Protein AF-Q8ZNJ4-F1 (afdb_monomer_lite)

pLDDT: mean 70.8, std 15.27, range [36.53, 91.25]

InterPro domains:
  IPR010391 DNA damage-inducible protein DinI-like [PF06183] (33-93)
  IPR010391 DNA damage-inducible protein DinI-like [PTHR36572] (20-96)
  IPR036687 DinI-like superfamily [G3DSA:3.30.910.10] (27-96)
  IPR036687 DinI-like superfamily [SSF54857] (25-95)

Radius of gyration: 13.32 Å; chains: 1; bounding box: 34×30×33 Å

Secondary structure (DSSP, 8-state):
---S-S-SSSS-EEEEE--S--TTS--GGGSTTHHHHHHHHHHHHHHTT-TT-EEEE---SSS-EEEE-S-HHHHHHHHHHHHHHHHTHHHH----

Organism: Salmonella typhimurium (strain LT2 / SGSC1412 / ATCC 700720) (NCBI:txid99287)

Foldseek 3Di:
DPDDDCDDDPAKAKEKADDDDDPPQDRCVPAVCLLVLCQVLLLVLLCVVRVRYNYHYDYDPDDIDIDIPDDPVSVVVSVVSVVVCVVCCVVRVDRD

Sequence (96 aa):
MLDKPLCGDGLPAIRFLLYRSIPGYFNIDGLPGAKDIILGELTKRVHRIFPDADVRVKPMMTLPAINTDASKHEKEQISRTVQEMFEEAEFWLVSE

Structure (mmCIF, N/CA/C/O backbone):
data_AF-Q8ZNJ4-F1
#
_entry.id   AF-Q8ZNJ4-F1
#
loop_
_atom_site.group_PDB
_atom_site.id
_atom_site.type_symbol
_atom_site.label_atom_id
_atom_site.label_alt_id
_atom_site.label_comp_id
_atom_site.label_asym_id
_atom_site.label_entity_id
_atom_site.label_seq_id
_atom_site.pdbx_PDB_ins_code
_atom_site.Cartn_x
_atom_site.Cartn_y
_atom_site.Cartn_z
_atom_site.occupancy
_atom_site.B_iso_or_equiv
_atom_site.auth_seq_id
_atom_site.auth_comp_id
_atom_site.auth_asym_id
_atom_site.auth_atom_id
_atom_site.pdbx_PDB_model_num
ATOM 1 N N . MET A 1 1 ? -8.618 22.606 -10.952 1.00 39.34 1 MET A N 1
ATOM 2 C CA . MET A 1 1 ? -8.341 21.981 -9.629 1.00 39.34 1 MET A CA 1
ATOM 3 C C . MET A 1 1 ? -7.807 20.557 -9.824 1.00 39.34 1 MET A C 1
ATOM 5 O O . MET A 1 1 ? -8.253 19.600 -9.192 1.00 39.34 1 MET A O 1
ATOM 9 N N . LEU A 1 2 ? -6.826 20.437 -10.718 1.00 42.56 2 LEU A N 1
ATOM 10 C CA . LEU A 1 2 ? -6.053 19.235 -11.045 1.00 42.56 2 LEU A CA 1
ATOM 11 C C . LEU A 1 2 ? -4.556 19.594 -11.158 1.00 42.56 2 LEU A C 1
ATOM 13 O O . LEU A 1 2 ? -3.780 18.877 -11.765 1.00 42.56 2 LEU A O 1
ATOM 17 N N . ASP A 1 3 ? -4.147 20.698 -10.531 1.00 47.56 3 ASP A N 1
ATOM 18 C CA . ASP A 1 3 ? -2.981 21.474 -10.963 1.00 47.56 3 ASP A CA 1
ATOM 19 C C . ASP A 1 3 ? -1.854 21.476 -9.922 1.00 47.56 3 ASP A C 1
ATOM 21 O O . ASP A 1 3 ? -1.220 22.500 -9.686 1.00 47.56 3 ASP A O 1
ATOM 25 N N . LYS A 1 4 ? -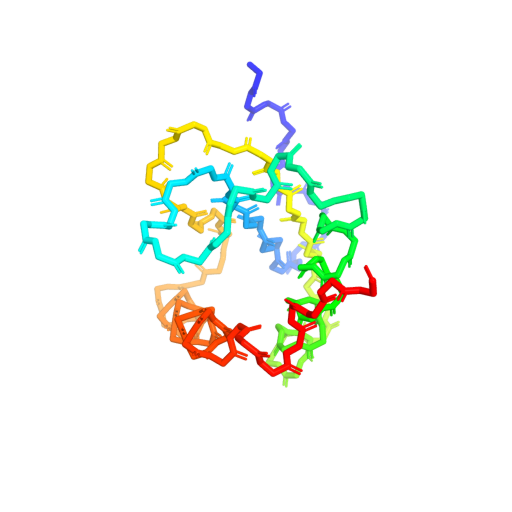1.614 20.344 -9.245 1.00 52.81 4 LYS A N 1
ATOM 26 C CA . LYS A 1 4 ? -0.295 20.140 -8.633 1.00 52.81 4 LYS A CA 1
ATOM 27 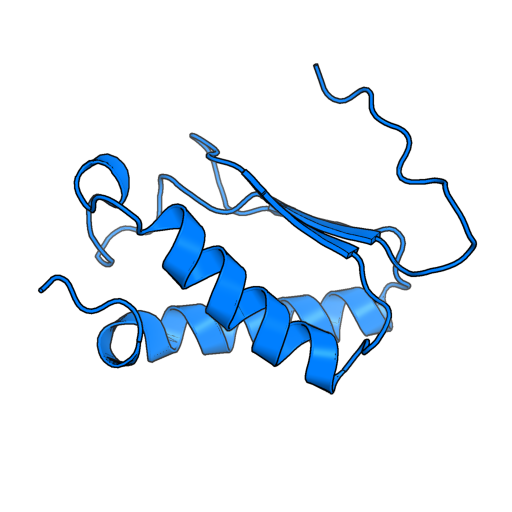C C . LYS A 1 4 ? 0.513 19.249 -9.569 1.00 52.81 4 LYS A C 1
ATOM 29 O O . LYS A 1 4 ? 0.033 18.149 -9.855 1.00 52.81 4 LYS A O 1
ATOM 34 N N . PRO A 1 5 ? 1.670 19.720 -10.067 1.00 48.28 5 PRO A N 1
ATOM 35 C CA . PRO A 1 5 ? 2.508 18.917 -10.941 1.00 48.28 5 PRO A CA 1
ATOM 36 C C . PRO A 1 5 ? 2.861 17.608 -10.230 1.00 48.28 5 PRO A C 1
ATOM 38 O O . PRO A 1 5 ? 3.188 17.617 -9.044 1.00 48.28 5 PRO A O 1
ATOM 41 N N . LEU A 1 6 ? 2.806 16.495 -10.964 1.00 51.62 6 LEU A N 1
ATOM 42 C CA . LEU A 1 6 ? 3.311 15.177 -10.546 1.00 51.62 6 LEU A CA 1
ATOM 43 C C . LEU A 1 6 ? 4.852 15.152 -10.466 1.00 51.62 6 LEU A C 1
ATOM 45 O O . LEU A 1 6 ? 5.463 14.100 -10.499 1.00 51.62 6 LEU A O 1
ATOM 49 N N . CYS A 1 7 ? 5.491 16.320 -10.412 1.00 36.53 7 CYS A N 1
ATOM 50 C CA . CYS A 1 7 ? 6.911 16.492 -10.651 1.00 36.53 7 CYS A CA 1
ATOM 51 C C . CYS A 1 7 ? 7.553 17.089 -9.399 1.00 36.53 7 CYS A C 1
ATOM 53 O O . CYS A 1 7 ? 7.352 18.269 -9.102 1.00 36.53 7 CYS A O 1
ATOM 55 N N . GLY A 1 8 ? 8.264 16.238 -8.662 1.00 40.28 8 GLY A N 1
ATOM 56 C CA . GLY A 1 8 ? 9.188 16.619 -7.599 1.00 40.28 8 GLY A CA 1
ATOM 57 C C . GLY A 1 8 ? 10.590 16.116 -7.907 1.00 40.28 8 GLY A C 1
ATOM 58 O O . GLY A 1 8 ? 11.477 16.925 -8.131 1.00 40.28 8 GLY A O 1
ATOM 59 N N . ASP A 1 9 ? 10.791 14.793 -7.978 1.00 49.59 9 ASP A N 1
ATOM 60 C CA . ASP A 1 9 ? 12.140 14.260 -7.710 1.00 49.59 9 ASP A CA 1
ATOM 61 C C . ASP A 1 9 ? 12.536 13.019 -8.546 1.00 49.59 9 ASP A C 1
ATOM 63 O O . ASP A 1 9 ? 13.510 12.344 -8.227 1.00 49.59 9 ASP A O 1
ATOM 67 N N . GLY A 1 10 ? 11.803 12.679 -9.616 1.00 50.44 10 GLY A N 1
ATOM 68 C CA . GLY A 1 10 ? 12.042 11.439 -10.383 1.00 50.44 10 GLY A CA 1
ATOM 69 C C . GLY A 1 10 ? 11.558 10.158 -9.685 1.00 50.44 10 GLY A C 1
ATOM 70 O O . GLY A 1 10 ? 11.857 9.057 -10.139 1.00 50.44 10 GLY A O 1
ATOM 71 N N . LEU A 1 11 ? 10.802 10.308 -8.596 1.00 50.72 11 LEU A N 1
ATOM 72 C CA . LEU A 1 11 ? 10.127 9.234 -7.873 1.00 50.72 11 LEU A CA 1
ATOM 73 C C . LEU A 1 11 ? 8.695 9.063 -8.400 1.00 50.72 11 LEU A C 1
ATOM 75 O O . LEU A 1 11 ? 8.033 10.079 -8.616 1.00 50.72 11 LEU A O 1
ATOM 79 N N . PRO A 1 12 ? 8.191 7.824 -8.565 1.00 57.81 12 PRO A N 1
ATOM 80 C CA . PRO A 1 12 ? 6.841 7.597 -9.058 1.00 57.81 12 PRO A CA 1
ATOM 81 C C . PRO A 1 12 ? 5.812 8.134 -8.053 1.00 57.81 12 PRO A C 1
ATOM 83 O O . PRO A 1 12 ? 5.607 7.576 -6.972 1.00 57.81 12 PRO A O 1
ATOM 86 N N . ALA A 1 13 ? 5.139 9.224 -8.406 1.00 60.34 13 ALA A N 1
ATOM 87 C CA . ALA A 1 13 ? 4.007 9.739 -7.655 1.00 60.34 13 ALA A CA 1
ATOM 88 C C . ALA A 1 13 ? 2.761 8.922 -8.023 1.00 60.34 13 ALA A C 1
ATOM 90 O O . ALA A 1 13 ? 2.181 9.062 -9.105 1.00 60.34 13 ALA A O 1
ATOM 91 N N . ILE A 1 14 ? 2.309 8.062 -7.109 1.00 64.62 14 ILE A N 1
ATOM 92 C CA . ILE A 1 14 ? 1.131 7.222 -7.330 1.00 64.62 14 ILE A CA 1
ATOM 93 C C . ILE A 1 14 ? -0.061 7.859 -6.621 1.00 64.62 14 ILE A C 1
ATOM 95 O O . ILE A 1 14 ? -0.360 7.635 -5.446 1.00 64.62 14 ILE A O 1
ATOM 99 N N . ARG A 1 15 ? -0.794 8.677 -7.374 1.00 63.66 15 ARG A N 1
ATOM 100 C CA . ARG A 1 15 ? -2.014 9.315 -6.899 1.00 63.66 15 ARG A CA 1
ATOM 101 C C . ARG A 1 15 ? -3.221 8.446 -7.206 1.00 63.66 15 ARG A C 1
ATOM 103 O O . ARG A 1 15 ? -3.749 8.410 -8.320 1.00 63.66 15 ARG A O 1
ATOM 110 N N . PHE A 1 16 ? -3.746 7.838 -6.161 1.00 65.06 16 PHE A N 1
ATOM 111 C CA . PHE A 1 16 ? -4.999 7.123 -6.222 1.00 65.06 16 PHE A CA 1
ATOM 112 C C . PHE A 1 16 ? -6.166 8.071 -6.035 1.00 65.06 16 PHE A C 1
ATOM 114 O O . PHE A 1 16 ? -6.318 8.775 -5.036 1.00 65.06 16 PHE A O 1
ATOM 121 N N . LEU A 1 17 ? -7.027 8.096 -7.035 1.00 59.12 17 LEU A N 1
ATOM 122 C CA . LEU A 1 17 ? -8.312 8.740 -6.933 1.00 59.12 17 LEU A CA 1
ATOM 123 C C . LEU A 1 17 ? -9.346 7.636 -6.717 1.00 59.12 17 LEU A C 1
ATOM 125 O O . LEU A 1 17 ? -9.929 7.081 -7.645 1.00 59.12 17 LEU A O 1
ATOM 129 N N . LEU A 1 18 ? -9.500 7.280 -5.454 1.00 62.22 18 LEU A N 1
ATOM 130 C CA . LEU A 1 18 ? -10.433 6.279 -4.965 1.00 62.22 18 LEU A CA 1
ATOM 131 C C . LEU A 1 18 ? -11.388 7.035 -4.061 1.00 62.22 18 LEU A C 1
ATOM 133 O O . LEU A 1 18 ? -10.852 7.782 -3.242 1.00 62.22 18 LEU A O 1
ATOM 137 N N . TYR A 1 19 ? -12.716 6.844 -4.218 1.00 54.84 19 TYR A N 1
ATOM 138 C CA . TYR A 1 19 ? -13.766 6.9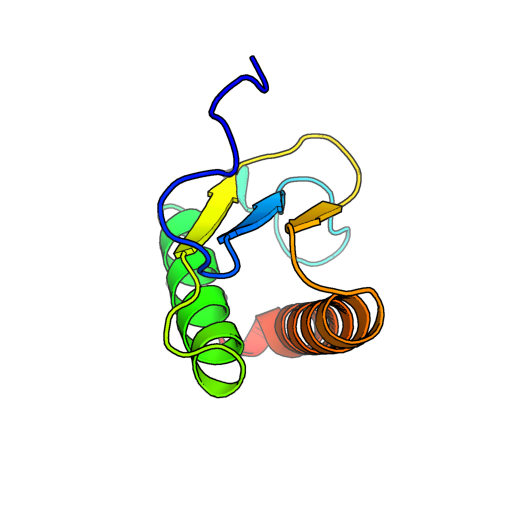61 -3.173 1.00 54.84 19 TYR A CA 1
ATOM 139 C C . TYR A 1 19 ? -15.055 7.651 -3.656 1.00 54.84 19 TYR A C 1
ATOM 141 O O . TYR A 1 19 ? -15.092 8.875 -3.665 1.00 54.84 19 TYR A O 1
ATOM 149 N N . ARG A 1 20 ? -16.088 6.864 -4.021 1.00 51.69 20 ARG A N 1
ATOM 150 C CA . ARG A 1 20 ? -17.542 7.100 -3.768 1.00 51.69 20 ARG A CA 1
ATOM 151 C C . ARG A 1 20 ? -18.448 6.001 -4.360 1.00 51.69 20 ARG A C 1
ATOM 153 O O . ARG A 1 20 ? -19.575 5.859 -3.908 1.00 51.69 20 ARG A O 1
ATOM 160 N N . SER A 1 21 ? -17.979 5.216 -5.334 1.00 48.97 21 SER A N 1
ATOM 161 C CA . SER A 1 21 ? -18.885 4.389 -6.157 1.00 48.97 21 SER A CA 1
ATOM 162 C C . SER A 1 21 ? -18.578 2.889 -6.196 1.00 48.97 21 SER A C 1
ATOM 164 O O . SER A 1 21 ? -18.853 2.281 -7.222 1.00 48.97 21 SER A O 1
ATOM 166 N N . ILE A 1 22 ? -18.029 2.271 -5.139 1.00 52.44 22 ILE A N 1
ATOM 167 C CA . ILE A 1 22 ? -17.974 0.796 -5.079 1.00 52.44 22 ILE A CA 1
ATOM 168 C C . ILE A 1 22 ? -19.341 0.289 -4.582 1.00 52.44 22 ILE A C 1
ATOM 170 O O . ILE A 1 22 ? -19.636 0.419 -3.392 1.00 52.44 22 ILE A O 1
ATOM 174 N N . PRO A 1 23 ? -20.218 -0.254 -5.450 1.00 46.66 23 PRO A N 1
ATOM 175 C CA . PRO A 1 23 ? -21.516 -0.762 -5.026 1.00 46.66 23 PRO A CA 1
ATOM 176 C C . PRO A 1 23 ? -21.284 -2.067 -4.255 1.00 46.66 23 PRO A C 1
ATOM 178 O O . PRO A 1 23 ? -20.678 -2.990 -4.790 1.00 46.66 23 PRO A O 1
ATOM 181 N N . GLY A 1 24 ? -21.733 -2.140 -3.001 1.00 53.22 24 GLY A N 1
ATOM 182 C CA . GLY A 1 24 ? -21.566 -3.319 -2.135 1.00 53.22 24 GLY A CA 1
ATOM 183 C C . GLY A 1 24 ? -20.480 -3.194 -1.062 1.00 53.22 24 GLY A C 1
ATOM 184 O O . GLY A 1 24 ? -20.546 -3.907 -0.069 1.00 53.22 24 GLY A O 1
ATOM 185 N N . TYR A 1 25 ? -19.560 -2.233 -1.181 1.00 52.53 25 TYR A N 1
ATOM 186 C CA . TYR A 1 25 ? -18.527 -1.969 -0.174 1.00 52.53 25 TYR A CA 1
ATOM 187 C C . TYR A 1 25 ? -18.741 -0.579 0.409 1.00 52.53 25 TYR A C 1
ATOM 189 O O . TYR A 1 25 ? -18.149 0.372 -0.080 1.00 52.53 25 TYR A O 1
ATOM 197 N N . PHE A 1 26 ? -19.653 -0.513 1.387 1.00 46.88 26 PHE A N 1
ATOM 198 C CA . PHE A 1 26 ? -20.034 0.603 2.265 1.00 46.88 26 PHE A CA 1
ATOM 199 C C . PHE A 1 26 ? -20.033 2.029 1.688 1.00 46.88 26 PHE A C 1
ATOM 201 O O . PHE A 1 26 ? -19.134 2.501 1.001 1.00 46.88 26 PHE A O 1
ATOM 208 N N . ASN A 1 27 ? -21.043 2.804 2.080 1.00 49.84 27 ASN A N 1
ATOM 209 C CA . ASN A 1 27 ? -20.976 4.251 1.958 1.00 49.84 27 ASN A CA 1
ATOM 210 C C . ASN A 1 27 ? -19.836 4.764 2.856 1.00 49.84 27 ASN A C 1
ATOM 212 O O . ASN A 1 27 ? -20.040 5.082 4.021 1.00 49.84 27 ASN A O 1
ATOM 216 N N . ILE A 1 28 ? -18.622 4.789 2.316 1.00 54.28 28 ILE A N 1
ATOM 217 C CA . ILE A 1 28 ? -17.405 5.285 2.952 1.00 54.28 28 ILE A CA 1
ATOM 218 C C . ILE A 1 28 ? -17.579 6.720 3.455 1.00 54.28 28 ILE A C 1
ATOM 220 O O . ILE A 1 28 ? -17.004 7.068 4.477 1.00 54.28 28 ILE A O 1
ATOM 224 N N . ASP A 1 29 ? -18.474 7.500 2.833 1.00 53.97 29 ASP A N 1
ATOM 225 C CA . ASP A 1 29 ? -18.923 8.827 3.288 1.00 53.97 29 ASP A CA 1
ATOM 226 C C . ASP A 1 29 ? -19.524 8.809 4.717 1.00 53.97 29 ASP A C 1
ATOM 228 O O . ASP A 1 29 ? -19.657 9.863 5.332 1.00 53.97 29 ASP A O 1
ATOM 232 N N . GLY A 1 30 ? -19.846 7.630 5.268 1.00 56.19 30 GLY A N 1
ATOM 233 C CA . GLY A 1 30 ? -20.304 7.419 6.647 1.00 56.19 30 GLY A CA 1
ATOM 234 C C . GLY A 1 30 ? -19.289 6.771 7.599 1.00 56.19 30 GLY A C 1
ATOM 235 O O . GLY A 1 30 ? -19.611 6.611 8.772 1.00 56.19 30 GLY A O 1
ATOM 236 N N . LEU A 1 31 ? -18.090 6.405 7.135 1.00 63.09 31 LEU A N 1
ATOM 237 C CA . LEU A 1 31 ? -17.034 5.819 7.967 1.00 63.09 31 LEU A CA 1
ATOM 238 C C . LEU A 1 31 ? -16.044 6.917 8.395 1.00 63.09 31 LEU A C 1
ATOM 240 O O . LEU A 1 31 ? -15.191 7.317 7.590 1.00 63.09 31 LEU A O 1
ATOM 244 N N . PRO A 1 32 ? -16.115 7.430 9.639 1.00 66.50 32 PRO A N 1
ATOM 245 C CA . PRO A 1 32 ? -15.102 8.354 10.131 1.00 66.50 32 PRO A CA 1
ATOM 246 C C . PRO A 1 32 ? -13.728 7.672 10.066 1.00 66.50 32 PRO A C 1
ATOM 248 O O . PRO A 1 32 ? -13.544 6.571 10.567 1.00 66.50 32 PRO A O 1
ATOM 251 N N . GLY A 1 33 ? -12.764 8.305 9.395 1.00 74.88 33 GLY A N 1
ATOM 252 C CA . GLY A 1 33 ? -11.416 7.748 9.233 1.00 74.88 33 GLY A CA 1
ATOM 253 C C . GLY A 1 33 ? -11.244 6.731 8.096 1.00 74.88 33 GLY A C 1
ATOM 254 O O . GLY A 1 33 ? -10.121 6.282 7.879 1.00 74.88 33 GLY A O 1
ATOM 255 N N . ALA A 1 34 ? -12.273 6.416 7.291 1.00 74.81 34 ALA A N 1
ATOM 256 C CA . ALA A 1 34 ? -12.108 5.510 6.140 1.00 74.81 34 ALA A CA 1
ATOM 257 C C . ALA A 1 34 ? -11.012 5.973 5.176 1.00 74.81 34 ALA A C 1
ATOM 259 O O . ALA A 1 34 ? -10.265 5.160 4.638 1.00 74.81 34 ALA A O 1
ATOM 260 N N . LYS A 1 35 ? -10.881 7.289 4.976 1.00 77.19 35 LYS A N 1
ATOM 261 C CA . LYS A 1 35 ? -9.799 7.856 4.168 1.00 77.19 35 LYS A CA 1
ATOM 262 C C . LYS A 1 35 ? -8.423 7.444 4.699 1.00 77.19 35 LYS A C 1
ATOM 264 O O . LYS A 1 35 ? -7.564 7.100 3.894 1.00 77.19 35 LYS A O 1
ATOM 269 N N . ASP A 1 36 ? -8.218 7.499 6.011 1.00 83.06 36 ASP A N 1
ATOM 270 C CA . ASP A 1 36 ? -6.940 7.194 6.654 1.00 83.06 36 ASP A CA 1
ATOM 271 C C . ASP A 1 36 ? -6.651 5.690 6.637 1.00 83.06 36 ASP A C 1
ATOM 273 O O . ASP A 1 36 ? -5.523 5.295 6.348 1.00 83.06 36 ASP A O 1
ATOM 277 N N . ILE A 1 37 ? -7.677 4.851 6.820 1.00 83.56 37 ILE A N 1
ATOM 278 C CA . ILE A 1 37 ? -7.565 3.390 6.682 1.00 83.56 37 ILE A CA 1
ATOM 279 C C . ILE A 1 37 ? -7.174 3.017 5.243 1.00 83.56 37 ILE A C 1
ATOM 281 O O . ILE A 1 37 ? -6.192 2.305 5.029 1.00 83.56 37 ILE A O 1
ATOM 285 N N . ILE A 1 38 ? -7.896 3.546 4.245 1.00 82.94 38 ILE A N 1
ATOM 286 C CA . ILE A 1 38 ? -7.602 3.309 2.824 1.00 82.94 38 ILE A CA 1
ATOM 287 C C . ILE A 1 38 ? -6.203 3.824 2.489 1.00 82.94 38 ILE A C 1
ATOM 289 O O . ILE A 1 38 ? -5.440 3.125 1.830 1.00 82.94 38 ILE A O 1
ATOM 293 N N . LEU A 1 39 ? -5.843 5.032 2.932 1.00 87.06 39 LEU A N 1
ATOM 294 C CA . LEU A 1 39 ? -4.508 5.578 2.707 1.00 87.06 39 LEU A CA 1
ATOM 295 C C . LEU A 1 39 ? -3.433 4.672 3.312 1.00 87.06 39 LEU A C 1
ATOM 297 O O . LEU A 1 39 ? -2.458 4.377 2.627 1.00 87.06 39 LEU A O 1
ATOM 301 N N . GLY A 1 40 ? -3.605 4.214 4.552 1.00 89.38 40 GLY A N 1
ATOM 302 C CA . GLY A 1 40 ? -2.647 3.355 5.245 1.00 89.38 40 GLY A CA 1
ATOM 303 C C . GLY A 1 40 ? -2.433 2.016 4.541 1.00 89.38 40 GLY A C 1
ATOM 304 O O . GLY A 1 40 ? -1.293 1.656 4.240 1.00 89.38 40 GLY A O 1
ATOM 305 N N . GLU A 1 41 ? -3.513 1.303 4.212 1.00 88.88 41 GLU A N 1
ATOM 306 C CA . GLU A 1 41 ? -3.412 0.010 3.522 1.00 88.88 41 GLU A CA 1
ATOM 307 C C . GLU A 1 41 ? -2.865 0.156 2.100 1.00 88.88 41 GLU A C 1
ATOM 309 O O . GLU A 1 41 ? -1.993 -0.612 1.684 1.00 88.88 41 GLU A O 1
ATOM 314 N N . LEU A 1 42 ? -3.287 1.192 1.375 1.00 88.06 42 LEU A N 1
ATOM 315 C CA . LEU A 1 42 ? -2.784 1.465 0.035 1.00 88.06 42 LEU A CA 1
ATOM 316 C C . LEU A 1 42 ? -1.296 1.805 0.053 1.00 88.06 42 LEU A C 1
ATOM 318 O O . LEU A 1 42 ? -0.538 1.270 -0.750 1.00 88.06 42 LEU A O 1
ATOM 322 N N . THR A 1 43 ? -0.870 2.641 1.001 1.00 89.62 43 THR A N 1
ATOM 323 C CA . THR A 1 43 ? 0.538 3.009 1.191 1.00 89.62 43 THR A CA 1
ATOM 324 C C . THR A 1 43 ? 1.370 1.767 1.479 1.00 89.62 43 THR A C 1
ATOM 326 O O . THR A 1 43 ? 2.338 1.501 0.778 1.00 89.62 43 THR A O 1
ATOM 329 N N . LYS A 1 44 ? 0.935 0.926 2.422 1.00 91.25 44 LYS A N 1
ATOM 330 C CA . LYS A 1 44 ? 1.603 -0.334 2.774 1.00 91.25 44 LYS A CA 1
ATOM 331 C C . LYS A 1 44 ? 1.743 -1.289 1.587 1.00 91.25 44 LYS A C 1
ATOM 333 O O . LYS A 1 44 ? 2.797 -1.901 1.431 1.00 91.25 44 LYS A O 1
ATOM 338 N N . ARG A 1 45 ? 0.704 -1.457 0.763 1.00 90.44 45 ARG A N 1
ATOM 339 C CA . ARG A 1 45 ? 0.747 -2.362 -0.400 1.00 90.44 45 ARG A CA 1
ATOM 340 C C . ARG A 1 45 ? 1.580 -1.793 -1.545 1.00 90.44 45 ARG A C 1
ATOM 342 O O . ARG A 1 45 ? 2.358 -2.525 -2.145 1.00 90.44 45 ARG 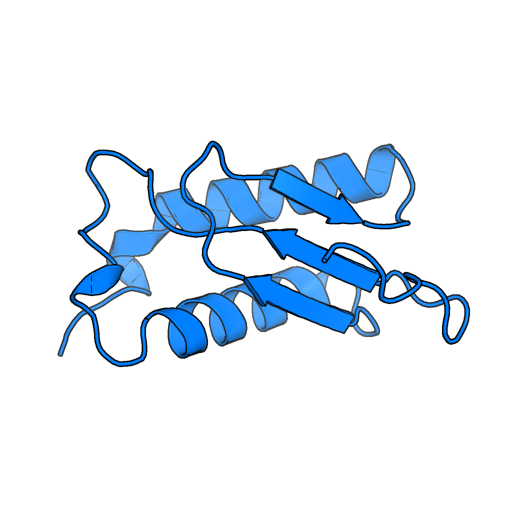A O 1
ATOM 349 N N . VAL A 1 46 ? 1.464 -0.496 -1.813 1.00 87.31 46 VAL A N 1
ATOM 350 C CA . VAL A 1 46 ? 2.217 0.181 -2.875 1.00 87.31 46 VAL A CA 1
ATOM 351 C C . VAL A 1 46 ? 3.695 0.272 -2.521 1.00 87.31 46 VAL A C 1
ATOM 353 O O . VAL A 1 46 ? 4.518 -0.058 -3.364 1.00 87.31 46 VAL A O 1
ATOM 356 N N . HIS A 1 47 ? 4.047 0.601 -1.275 1.00 89.50 47 HIS A N 1
ATOM 357 C CA . HIS A 1 47 ? 5.438 0.662 -0.804 1.00 89.50 47 HIS A CA 1
ATOM 358 C C . HIS A 1 47 ? 6.158 -0.689 -0.799 1.00 89.50 47 HIS A C 1
ATOM 360 O O . HIS A 1 47 ? 7.383 -0.724 -0.821 1.00 89.50 47 HIS A O 1
ATOM 366 N N . ARG A 1 48 ? 5.436 -1.816 -0.839 1.00 89.69 48 ARG A N 1
ATOM 367 C CA . ARG A 1 48 ? 6.062 -3.131 -1.078 1.00 89.69 48 ARG A CA 1
ATOM 368 C C . ARG A 1 48 ? 6.627 -3.269 -2.492 1.00 89.69 48 ARG A C 1
ATOM 370 O O . ARG A 1 48 ? 7.529 -4.074 -2.693 1.00 89.69 48 ARG A O 1
ATOM 377 N N . ILE A 1 49 ? 6.076 -2.530 -3.454 1.00 85.62 49 ILE A N 1
ATOM 378 C CA . ILE A 1 49 ? 6.472 -2.566 -4.868 1.00 85.62 49 ILE A CA 1
ATOM 379 C C . ILE A 1 49 ? 7.334 -1.342 -5.206 1.00 85.62 49 ILE A C 1
ATOM 381 O O . ILE A 1 49 ? 8.372 -1.474 -5.844 1.00 85.62 49 ILE A O 1
ATOM 385 N N . PHE A 1 50 ? 6.923 -0.167 -4.730 1.00 84.62 50 PHE A N 1
ATOM 386 C CA . PHE A 1 50 ? 7.557 1.132 -4.935 1.00 84.62 50 PHE A CA 1
ATOM 387 C C . PHE A 1 50 ? 7.797 1.795 -3.571 1.00 84.62 50 PHE A C 1
ATOM 389 O O . PHE A 1 50 ? 6.973 2.608 -3.145 1.00 84.62 50 PHE A O 1
ATOM 396 N N . PRO A 1 51 ? 8.877 1.437 -2.851 1.00 85.50 51 PRO A N 1
ATOM 39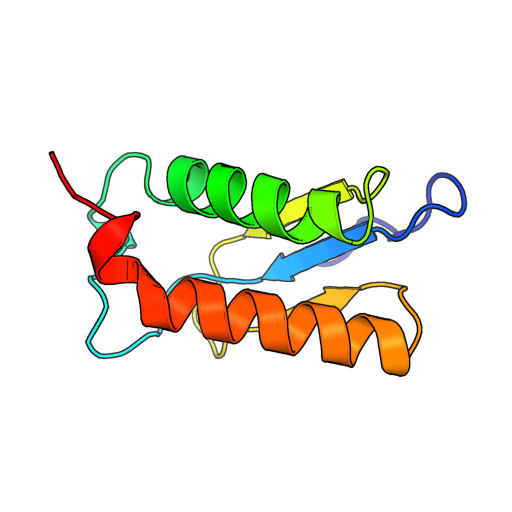7 C CA . PRO A 1 51 ? 9.123 1.903 -1.480 1.00 85.50 51 PRO A CA 1
ATOM 398 C C . PRO A 1 51 ? 9.182 3.428 -1.356 1.00 85.50 51 PRO A C 1
ATOM 400 O O . PRO A 1 51 ? 8.798 3.973 -0.327 1.00 85.50 51 PRO A O 1
ATOM 403 N N . ASP A 1 52 ? 9.586 4.107 -2.428 1.00 82.81 52 ASP A N 1
ATOM 404 C CA . ASP A 1 52 ? 9.753 5.558 -2.467 1.00 82.81 52 ASP A CA 1
ATOM 405 C C . ASP A 1 52 ? 8.556 6.297 -3.102 1.00 82.81 52 ASP A C 1
ATOM 407 O O . ASP A 1 52 ? 8.637 7.493 -3.383 1.00 82.81 52 ASP A O 1
ATOM 411 N N . ALA A 1 53 ? 7.441 5.606 -3.374 1.00 81.75 53 ALA A N 1
ATOM 412 C CA . ALA A 1 53 ? 6.284 6.228 -4.014 1.00 81.75 53 ALA A CA 1
ATOM 413 C C . ALA A 1 53 ? 5.536 7.187 -3.076 1.00 81.75 53 ALA A C 1
ATOM 415 O O . ALA A 1 53 ? 5.189 6.838 -1.947 1.00 81.75 53 ALA A O 1
ATOM 416 N N . ASP A 1 54 ? 5.173 8.369 -3.576 1.00 83.06 54 ASP A N 1
ATOM 417 C CA . ASP A 1 54 ? 4.250 9.265 -2.870 1.00 83.06 54 ASP A CA 1
ATOM 418 C C . ASP A 1 54 ? 2.801 8.825 -3.124 1.00 83.06 54 ASP A C 1
ATOM 420 O O . ASP A 1 54 ? 2.259 9.004 -4.221 1.00 83.06 54 ASP A O 1
ATOM 424 N N . VAL A 1 55 ? 2.176 8.230 -2.105 1.00 84.50 55 VAL A N 1
ATOM 425 C CA . VAL A 1 55 ? 0.818 7.681 -2.179 1.00 84.50 55 VAL A CA 1
ATOM 426 C C . VAL A 1 55 ? -0.184 8.687 -1.637 1.00 84.50 55 VAL A C 1
ATOM 428 O O . VAL A 1 55 ? -0.116 9.131 -0.493 1.00 84.50 55 VAL A O 1
ATOM 431 N N . ARG A 1 56 ? -1.179 9.028 -2.458 1.00 81.75 56 ARG A N 1
ATOM 432 C CA . ARG A 1 56 ? -2.248 9.958 -2.067 1.00 81.75 56 ARG A CA 1
ATOM 433 C C . ARG A 1 56 ? -3.610 9.405 -2.432 1.00 81.75 56 ARG A C 1
ATOM 435 O O . ARG A 1 56 ? -3.779 8.915 -3.543 1.00 81.75 56 ARG A O 1
ATOM 442 N N . VAL A 1 57 ? -4.588 9.592 -1.545 1.00 77.94 57 VAL A N 1
ATOM 443 C CA . VAL A 1 57 ? -6.003 9.260 -1.782 1.00 77.94 57 VAL A CA 1
ATOM 444 C C . VAL A 1 57 ? -6.862 10.522 -1.864 1.00 77.94 57 VAL A C 1
ATOM 446 O O . VAL A 1 57 ? -6.640 11.492 -1.129 1.00 77.94 57 VAL A O 1
ATOM 449 N N . LYS A 1 58 ? -7.859 10.538 -2.755 1.00 71.56 58 LYS A N 1
ATOM 450 C CA . LYS A 1 58 ? -8.831 11.637 -2.858 1.00 71.56 58 LYS A CA 1
ATOM 451 C C . LYS A 1 58 ? -10.247 11.115 -3.152 1.00 71.56 58 LYS A C 1
ATOM 453 O O . LYS A 1 58 ? -10.397 10.424 -4.158 1.00 71.56 58 LYS A O 1
ATOM 458 N N . PRO A 1 59 ? -11.269 11.590 -2.408 1.00 66.12 59 PRO A N 1
ATOM 459 C CA . PRO A 1 59 ? -12.682 11.432 -2.752 1.00 66.12 59 PRO A CA 1
ATOM 460 C C . PRO A 1 59 ? -13.005 11.754 -4.215 1.00 66.12 59 PRO A C 1
ATOM 462 O O . PRO A 1 59 ? -12.676 12.839 -4.706 1.00 66.12 59 PRO A O 1
ATOM 465 N N . MET A 1 60 ? -13.666 10.827 -4.907 1.00 62.81 60 MET A N 1
ATOM 466 C CA . MET A 1 60 ? -14.151 10.955 -6.281 1.00 62.81 60 MET A CA 1
ATOM 467 C C . MET A 1 60 ? -15.572 10.432 -6.453 1.00 62.81 60 MET A C 1
ATOM 469 O O . MET A 1 60 ? -15.857 9.270 -6.222 1.00 62.81 60 MET A O 1
ATOM 473 N N . MET A 1 61 ? -16.452 11.275 -6.992 1.00 55.66 61 MET A N 1
ATOM 474 C CA . MET A 1 61 ? -17.852 10.912 -7.252 1.00 55.66 61 MET A CA 1
ATOM 475 C C . MET A 1 61 ? -18.046 9.915 -8.407 1.00 55.66 61 MET A C 1
ATOM 477 O O . MET A 1 61 ? -19.157 9.452 -8.646 1.00 55.66 61 MET A O 1
ATOM 481 N N . THR A 1 62 ? -16.983 9.619 -9.150 1.00 61.47 62 THR A N 1
ATOM 482 C CA . THR A 1 62 ? -17.003 8.838 -10.390 1.00 61.47 62 THR A CA 1
ATOM 483 C C . TH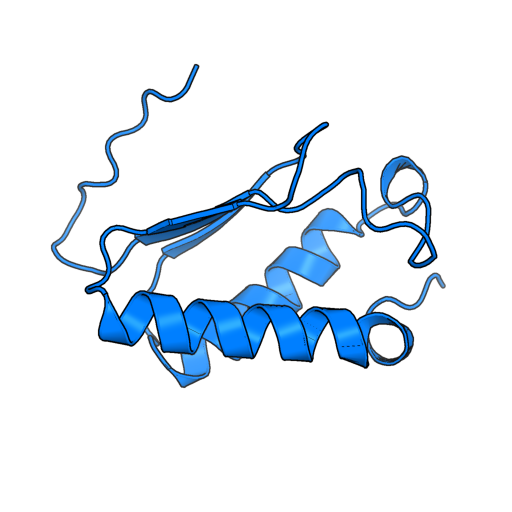R A 1 62 ? -16.257 7.513 -10.223 1.00 61.47 62 THR A C 1
ATOM 485 O O . THR A 1 62 ? -15.912 7.114 -9.112 1.00 61.47 62 THR A O 1
ATOM 488 N N . LEU A 1 63 ? -15.999 6.825 -11.339 1.00 64.06 63 LEU A N 1
ATOM 489 C CA . LEU A 1 63 ? -15.192 5.608 -11.370 1.00 64.06 63 LEU A CA 1
ATOM 490 C C . LEU A 1 63 ? -13.826 5.813 -10.689 1.00 64.06 63 LEU A C 1
ATOM 492 O O . LEU A 1 63 ? -13.239 6.896 -10.825 1.00 64.06 63 LEU A O 1
ATOM 496 N N . PRO A 1 64 ? -13.311 4.787 -9.986 1.00 64.00 64 PRO A N 1
ATOM 497 C CA . PRO A 1 64 ? -11.961 4.821 -9.444 1.00 64.00 64 PRO A CA 1
ATOM 498 C C . PRO A 1 64 ? -10.952 5.039 -10.574 1.00 64.00 64 PRO A C 1
ATOM 500 O O . PRO A 1 64 ? -11.066 4.446 -11.648 1.00 64.00 64 PRO A O 1
ATOM 503 N N . ALA A 1 65 ? -9.957 5.891 -10.334 1.00 68.38 65 ALA A N 1
ATOM 504 C CA . ALA A 1 65 ? -8.890 6.144 -11.293 1.00 68.38 65 ALA A CA 1
ATOM 505 C C . ALA A 1 65 ? -7.526 6.181 -10.604 1.00 68.38 65 ALA A C 1
ATOM 507 O O . ALA A 1 65 ? -7.355 6.771 -9.536 1.00 68.38 65 ALA A O 1
ATOM 508 N N . ILE A 1 66 ? -6.533 5.590 -11.259 1.00 77.50 66 ILE A N 1
ATOM 509 C CA . ILE A 1 66 ? -5.136 5.615 -10.827 1.00 77.50 66 ILE A CA 1
ATOM 510 C C . ILE A 1 66 ? -4.411 6.625 -11.711 1.00 77.50 66 ILE A C 1
ATOM 512 O O . ILE A 1 66 ? -4.280 6.413 -12.920 1.00 77.50 66 ILE A O 1
ATOM 516 N N . ASN A 1 67 ? -3.963 7.727 -11.110 1.00 75.25 67 ASN A N 1
ATOM 517 C CA . ASN A 1 67 ? -3.112 8.711 -11.767 1.00 75.25 67 ASN A CA 1
ATOM 518 C C . ASN A 1 67 ? -1.687 8.512 -11.277 1.00 75.25 67 ASN A C 1
ATOM 520 O O . ASN A 1 67 ? -1.391 8.734 -10.109 1.00 75.25 67 ASN A O 1
ATOM 524 N N . THR A 1 68 ? -0.814 8.084 -12.172 1.00 74.69 68 THR A N 1
ATOM 525 C CA . THR A 1 68 ? 0.591 7.843 -11.871 1.00 74.69 68 THR A CA 1
ATOM 526 C C . THR A 1 68 ? 1.428 8.217 -13.082 1.00 74.69 68 THR A C 1
ATOM 528 O O . THR A 1 68 ? 0.960 8.116 -14.218 1.00 74.69 68 THR A O 1
ATOM 531 N N . ASP A 1 69 ? 2.633 8.686 -12.813 1.00 76.19 69 ASP A N 1
ATOM 532 C CA . ASP A 1 69 ? 3.728 8.888 -13.758 1.00 76.19 69 ASP A CA 1
ATOM 533 C C . ASP A 1 69 ? 4.545 7.605 -14.013 1.00 76.19 69 ASP A C 1
ATOM 535 O O . ASP A 1 69 ? 5.479 7.626 -14.812 1.00 76.19 69 ASP A O 1
ATOM 539 N N . ALA A 1 70 ? 4.170 6.482 -13.390 1.00 77.06 70 ALA A N 1
ATOM 540 C CA . ALA A 1 70 ? 4.791 5.185 -13.612 1.00 77.06 70 ALA A CA 1
ATOM 541 C C . ALA A 1 70 ? 4.577 4.669 -15.049 1.00 77.06 70 ALA A C 1
ATOM 543 O O . ALA A 1 70 ? 3.601 5.001 -15.737 1.00 77.06 70 ALA A O 1
ATOM 544 N N . SER A 1 71 ? 5.483 3.806 -15.505 1.00 82.56 71 SER A N 1
ATOM 545 C CA . SER A 1 71 ? 5.407 3.134 -16.801 1.00 82.56 71 SER A CA 1
ATOM 546 C C . SER A 1 71 ? 4.137 2.286 -16.934 1.00 82.56 71 SER A C 1
ATOM 548 O O . SER A 1 71 ? 3.478 1.926 -15.958 1.00 82.56 71 SER A O 1
ATOM 550 N N . LYS A 1 72 ? 3.789 1.900 -18.169 1.00 83.44 72 LYS A N 1
ATOM 551 C CA . LYS A 1 72 ? 2.615 1.048 -18.428 1.00 83.44 72 LYS A CA 1
ATOM 552 C C . LYS A 1 72 ? 2.650 -0.254 -17.611 1.00 83.44 72 LYS A C 1
ATOM 554 O O . LYS A 1 72 ? 1.623 -0.644 -17.064 1.00 83.44 72 LYS A O 1
ATOM 559 N N . HIS A 1 73 ? 3.816 -0.895 -17.520 1.00 83.62 73 HIS A N 1
ATOM 560 C CA . HIS A 1 73 ? 3.991 -2.136 -16.764 1.00 83.62 73 HIS A CA 1
ATOM 561 C C . HIS A 1 73 ? 3.760 -1.928 -15.261 1.00 83.62 73 HIS A C 1
ATOM 563 O O . HIS A 1 73 ? 3.005 -2.673 -14.636 1.00 83.62 73 HIS A O 1
ATOM 569 N N . GLU A 1 74 ? 4.341 -0.869 -14.701 1.00 84.00 74 GLU A N 1
ATOM 570 C CA . GLU A 1 74 ? 4.179 -0.512 -13.290 1.00 84.00 74 GLU A CA 1
ATOM 571 C C . GLU A 1 74 ? 2.725 -0.144 -12.982 1.00 84.00 74 GLU A C 1
ATOM 573 O O . GLU A 1 74 ? 2.156 -0.624 -12.005 1.00 84.00 74 GLU A O 1
ATOM 578 N N . LYS A 1 75 ? 2.062 0.615 -13.863 1.00 81.31 75 LYS A N 1
ATOM 579 C CA . LYS A 1 75 ? 0.636 0.935 -13.734 1.00 81.31 75 LYS A CA 1
ATOM 580 C C . LYS A 1 75 ? -0.235 -0.321 -13.690 1.00 81.31 75 LYS A C 1
ATOM 582 O O . LYS A 1 75 ? -1.205 -0.350 -12.934 1.00 81.31 75 LYS A O 1
ATOM 587 N N . GLU A 1 76 ? 0.080 -1.352 -14.471 1.00 86.44 76 GLU A N 1
ATOM 588 C CA . GLU A 1 76 ? -0.631 -2.634 -14.424 1.00 86.44 76 GLU A CA 1
ATOM 589 C C . GLU A 1 76 ? -0.395 -3.370 -13.096 1.00 86.44 76 GLU A C 1
ATOM 591 O O . GLU A 1 76 ? -1.353 -3.883 -12.521 1.00 86.44 76 GLU A O 1
ATOM 596 N N . GLN A 1 77 ? 0.839 -3.384 -12.573 1.00 86.75 77 GLN A N 1
ATOM 597 C CA . GLN A 1 77 ? 1.134 -3.941 -11.243 1.00 86.75 77 GLN A CA 1
ATOM 598 C C . GLN A 1 77 ? 0.346 -3.210 -10.151 1.00 86.75 77 GLN A C 1
ATOM 600 O O . GLN A 1 77 ? -0.357 -3.844 -9.371 1.00 86.75 77 GLN A O 1
ATOM 605 N N . ILE A 1 78 ? 0.390 -1.878 -10.167 1.00 85.06 78 ILE A N 1
ATOM 606 C CA . ILE A 1 78 ? -0.342 -1.018 -9.238 1.00 85.06 78 ILE A CA 1
ATOM 607 C C . ILE A 1 78 ? -1.850 -1.285 -9.319 1.00 85.06 78 ILE A C 1
ATOM 609 O O . ILE A 1 78 ? -2.518 -1.417 -8.296 1.00 85.06 78 ILE A O 1
ATOM 613 N N . SER A 1 79 ? -2.393 -1.384 -10.536 1.00 83.06 79 SER A N 1
ATOM 614 C CA . SER A 1 79 ? -3.822 -1.633 -10.751 1.00 83.06 79 SER A CA 1
ATOM 615 C C . SER A 1 79 ? -4.257 -2.977 -10.173 1.00 83.06 79 SER A C 1
ATOM 617 O O . SER A 1 79 ? -5.298 -3.029 -9.526 1.00 83.06 79 SER A O 1
ATOM 619 N N . ARG A 1 80 ? -3.449 -4.033 -10.348 1.00 87.69 80 ARG A N 1
ATOM 620 C CA . ARG A 1 80 ? -3.715 -5.350 -9.748 1.00 87.69 80 ARG A CA 1
ATOM 621 C C . ARG A 1 80 ? -3.688 -5.291 -8.224 1.00 87.69 80 ARG A C 1
ATOM 623 O O . ARG A 1 80 ? -4.651 -5.700 -7.593 1.00 87.69 80 ARG A O 1
ATOM 630 N N . THR A 1 81 ? -2.658 -4.682 -7.638 1.00 87.19 81 THR A N 1
ATOM 631 C CA . THR A 1 81 ? -2.541 -4.532 -6.178 1.00 87.19 81 THR A CA 1
ATOM 632 C C . THR A 1 81 ? -3.717 -3.774 -5.565 1.00 87.19 81 THR A C 1
ATOM 634 O O . THR A 1 81 ? -4.171 -4.109 -4.473 1.00 87.19 81 THR A O 1
ATOM 637 N N . VAL A 1 82 ? -4.229 -2.753 -6.256 1.00 83.06 82 VAL A N 1
ATOM 638 C CA . VAL A 1 82 ? -5.414 -2.017 -5.801 1.00 83.06 82 VAL A CA 1
ATOM 639 C C . VAL A 1 82 ? -6.692 -2.825 -5.957 1.00 83.06 82 VAL A C 1
ATOM 641 O O . VAL A 1 82 ? -7.535 -2.764 -5.069 1.00 83.06 82 VAL A O 1
ATOM 644 N N . GLN A 1 83 ? -6.844 -3.588 -7.039 1.00 82.94 83 GLN A N 1
ATOM 645 C CA . GLN A 1 83 ? -7.981 -4.498 -7.192 1.00 82.94 83 GLN A CA 1
ATOM 646 C C . GLN A 1 83 ? -8.010 -5.535 -6.064 1.00 82.94 83 GLN A C 1
ATOM 648 O O . GLN A 1 83 ? -9.000 -5.592 -5.343 1.00 82.94 83 GLN A O 1
ATOM 653 N N . GLU A 1 84 ? -6.896 -6.234 -5.827 1.00 86.94 84 GLU A N 1
ATOM 654 C CA . GLU A 1 84 ? -6.737 -7.197 -4.724 1.00 86.94 84 GLU A CA 1
ATOM 655 C C . GLU A 1 84 ? -7.030 -6.549 -3.357 1.00 86.94 84 GLU A C 1
ATOM 657 O O . GLU A 1 84 ? -7.713 -7.122 -2.512 1.00 86.94 84 GLU A O 1
ATOM 662 N N . MET A 1 85 ? -6.570 -5.309 -3.139 1.00 85.44 85 MET A N 1
ATOM 663 C CA . MET A 1 85 ? -6.878 -4.552 -1.921 1.00 85.44 85 MET A CA 1
ATOM 664 C C . MET A 1 85 ? -8.376 -4.345 -1.717 1.00 85.44 85 MET A C 1
ATOM 666 O O . MET A 1 85 ? -8.856 -4.510 -0.598 1.00 85.44 85 MET A O 1
ATOM 670 N N . PHE A 1 86 ? -9.115 -3.975 -2.760 1.00 80.19 86 PHE A N 1
ATOM 671 C CA . PHE A 1 86 ? -10.556 -3.765 -2.637 1.00 80.19 86 PHE A CA 1
ATOM 672 C C . PHE A 1 86 ? -11.352 -5.067 -2.552 1.00 80.19 86 PHE A C 1
ATOM 674 O O . PHE A 1 86 ? -12.383 -5.079 -1.887 1.00 80.19 86 PHE A O 1
ATOM 681 N N . GLU A 1 87 ? -10.874 -6.154 -3.155 1.00 83.75 87 GLU A N 1
ATOM 682 C CA . GLU A 1 87 ? -11.456 -7.489 -2.966 1.00 83.75 87 GLU A CA 1
ATOM 683 C C . GLU A 1 87 ? -11.363 -7.928 -1.497 1.00 83.75 87 GLU A C 1
ATOM 685 O O . GLU A 1 87 ? -12.324 -8.455 -0.945 1.00 83.75 87 GLU A O 1
ATOM 690 N N . GLU A 1 88 ? -10.253 -7.608 -0.826 1.00 85.62 88 GLU A N 1
ATOM 691 C CA . GLU A 1 88 ? -10.022 -7.901 0.593 1.00 85.62 88 GLU A CA 1
ATOM 692 C C . GLU A 1 88 ? -10.598 -6.841 1.555 1.00 85.62 88 GLU A C 1
ATOM 694 O O . GLU A 1 88 ? -10.328 -6.898 2.757 1.00 85.62 88 GLU A O 1
ATOM 699 N N . ALA A 1 89 ? -11.361 -5.854 1.062 1.00 80.31 89 ALA A N 1
ATOM 700 C CA . ALA A 1 89 ? -11.818 -4.716 1.867 1.00 80.31 89 ALA A CA 1
ATOM 701 C C . ALA A 1 89 ? -12.589 -5.120 3.127 1.00 80.31 89 ALA A C 1
ATOM 703 O O . ALA A 1 89 ? -12.430 -4.475 4.154 1.00 80.31 89 ALA A O 1
ATOM 704 N N . GLU A 1 90 ? -13.351 -6.211 3.105 1.00 77.06 90 GLU A N 1
ATOM 705 C CA . GLU A 1 90 ? -14.061 -6.704 4.294 1.00 77.06 90 GLU A CA 1
ATOM 706 C C . GLU A 1 90 ? -13.137 -7.076 5.473 1.00 77.06 90 GLU A C 1
ATOM 708 O O . GLU A 1 90 ? -13.570 -7.029 6.622 1.00 77.06 90 GLU A O 1
ATOM 713 N N . PHE A 1 91 ? -11.862 -7.398 5.214 1.00 83.25 91 PHE A N 1
ATOM 714 C CA . PHE A 1 91 ? -10.901 -7.807 6.244 1.00 83.25 91 PHE A CA 1
ATOM 715 C C . PHE A 1 91 ? -10.151 -6.640 6.892 1.00 83.25 91 PHE A C 1
ATOM 717 O O . PHE A 1 91 ? -9.705 -6.762 8.032 1.00 83.25 91 PHE A O 1
ATOM 724 N N . TRP A 1 92 ? -9.964 -5.529 6.173 1.00 83.12 92 TRP A N 1
ATOM 725 C CA . TRP A 1 92 ? -9.172 -4.386 6.650 1.00 83.12 92 TRP A CA 1
ATOM 726 C C . TRP A 1 92 ? -9.977 -3.089 6.784 1.00 83.12 92 TRP A C 1
ATOM 728 O O . TRP A 1 92 ? -9.581 -2.206 7.541 1.00 83.12 92 TRP A O 1
ATOM 738 N N . LEU A 1 93 ? -11.114 -2.969 6.095 1.00 75.06 93 LEU A N 1
ATOM 739 C CA . LEU A 1 93 ? -12.039 -1.839 6.183 1.00 75.06 93 LEU A CA 1
ATOM 740 C C . LEU A 1 93 ? -13.171 -2.167 7.168 1.00 75.06 93 LEU A C 1
ATOM 742 O O . LEU A 1 93 ? -14.350 -2.195 6.814 1.00 75.06 93 LEU A O 1
ATOM 746 N N . VAL A 1 94 ? -12.794 -2.443 8.414 1.00 65.75 94 VAL A N 1
ATOM 747 C CA . VAL A 1 94 ? -13.740 -2.710 9.502 1.00 65.75 94 VAL A CA 1
ATOM 748 C C . VAL A 1 94 ? -14.180 -1.377 10.112 1.00 65.75 94 VAL A C 1
ATOM 750 O O . VAL A 1 94 ? -13.340 -0.550 10.463 1.00 65.75 94 VAL A O 1
ATOM 753 N N . SER A 1 95 ? -15.494 -1.160 10.227 1.00 56.34 95 SER A N 1
ATOM 754 C CA . SER A 1 95 ? -16.023 -0.152 11.151 1.00 56.34 95 SER A CA 1
ATOM 755 C C . SER A 1 95 ? -15.917 -0.733 12.552 1.00 56.34 95 SER A C 1
ATOM 757 O O . SER A 1 95 ? -16.536 -1.769 12.807 1.00 56.34 95 SER A O 1
ATOM 759 N N . GLU A 1 96 ? -15.160 -0.098 13.444 1.00 52.88 96 GLU A N 1
ATOM 760 C CA . GLU A 1 96 ? -15.500 -0.211 14.870 1.00 52.88 96 GLU A CA 1
ATOM 761 C C . GLU A 1 96 ? -16.913 0.342 15.124 1.00 52.88 96 GLU A C 1
ATOM 763 O O . GLU A 1 96 ? -17.371 1.211 14.331 1.00 52.88 96 GLU A O 1
#